Protein AF-A0A660Q573-F1 (afdb_monomer_lite)

Structure (mmCIF, N/CA/C/O backbone):
data_AF-A0A660Q573-F1
#
_entry.id   AF-A0A660Q573-F1
#
loop_
_atom_site.group_PDB
_atom_site.id
_atom_site.type_symbol
_atom_site.label_atom_id
_atom_site.label_alt_id
_atom_site.label_comp_id
_atom_site.label_asym_id
_atom_site.label_entity_id
_atom_site.label_seq_id
_atom_site.pdbx_PDB_ins_code
_atom_site.Cartn_x
_atom_site.Cartn_y
_atom_site.Cartn_z
_atom_site.occupancy
_atom_site.B_iso_or_equiv
_atom_site.auth_seq_id
_atom_site.auth_comp_id
_atom_site.auth_asym_id
_atom_site.auth_atom_id
_atom_site.pdbx_PDB_model_num
ATOM 1 N N . MET A 1 1 ? 2.996 -10.446 -0.013 1.00 58.56 1 MET A N 1
ATOM 2 C CA . MET A 1 1 ? 2.195 -9.942 -1.152 1.00 58.56 1 MET A CA 1
ATOM 3 C C . MET A 1 1 ? 0.791 -9.637 -0.658 1.00 58.56 1 MET A C 1
ATOM 5 O O . MET A 1 1 ? 0.283 -10.412 0.144 1.00 58.56 1 MET A O 1
ATOM 9 N N . THR A 1 2 ? 0.215 -8.494 -1.035 1.00 73.25 2 THR A N 1
ATOM 10 C CA . THR A 1 2 ? -1.097 -8.033 -0.540 1.00 73.25 2 THR A CA 1
ATOM 11 C C . THR A 1 2 ? -2.225 -8.440 -1.497 1.00 73.25 2 THR A C 1
ATOM 13 O O . THR A 1 2 ? -1.964 -8.827 -2.638 1.00 73.25 2 THR A O 1
ATOM 16 N N . GLY A 1 3 ? -3.467 -8.401 -1.005 1.00 80.94 3 GLY A N 1
ATOM 17 C CA . GLY A 1 3 ? -4.660 -8.714 -1.790 1.00 80.94 3 GLY A CA 1
ATOM 18 C C . GLY A 1 3 ? -5.899 -7.971 -1.287 1.00 80.94 3 GLY A C 1
ATOM 19 O O . GLY A 1 3 ? -6.103 -7.865 -0.071 1.00 80.94 3 GLY A O 1
ATOM 20 N N . ASN A 1 4 ? -6.739 -7.503 -2.215 1.00 87.19 4 ASN A N 1
ATOM 21 C CA . ASN A 1 4 ? -8.022 -6.826 -1.948 1.00 87.19 4 ASN A CA 1
ATOM 22 C C . ASN A 1 4 ? -9.189 -7.555 -2.645 1.00 87.19 4 ASN A C 1
ATOM 24 O O . ASN A 1 4 ? -8.961 -8.503 -3.378 1.00 87.19 4 ASN A O 1
ATOM 28 N N . THR A 1 5 ? -10.439 -7.181 -2.411 1.00 88.69 5 THR A N 1
ATOM 29 C CA . THR A 1 5 ? -11.583 -7.625 -3.224 1.00 88.69 5 THR A CA 1
ATOM 30 C C . THR A 1 5 ? -11.816 -6.653 -4.381 1.00 88.69 5 THR A C 1
ATOM 32 O O . THR A 1 5 ? -11.146 -5.629 -4.468 1.00 88.69 5 THR A O 1
ATOM 35 N N . ASN A 1 6 ? -12.739 -6.940 -5.299 1.00 87.94 6 ASN A N 1
ATOM 36 C CA . ASN A 1 6 ? -13.074 -6.002 -6.373 1.00 87.94 6 ASN A CA 1
ATOM 37 C C . ASN A 1 6 ? -14.003 -4.892 -5.858 1.00 87.94 6 ASN A C 1
ATOM 39 O O . ASN A 1 6 ? -14.997 -5.177 -5.194 1.00 87.94 6 ASN A O 1
ATOM 43 N N . THR A 1 7 ? -13.734 -3.640 -6.238 1.00 87.62 7 THR A N 1
ATOM 44 C CA . THR A 1 7 ? -14.751 -2.581 -6.173 1.00 87.62 7 THR A CA 1
ATOM 45 C C . THR A 1 7 ? -15.769 -2.817 -7.282 1.00 87.62 7 THR A C 1
ATOM 47 O O . THR A 1 7 ? -15.406 -3.092 -8.426 1.00 87.62 7 THR A O 1
ATOM 50 N N . THR A 1 8 ? -17.046 -2.694 -6.947 1.00 87.75 8 THR A N 1
ATOM 51 C CA . THR A 1 8 ? -18.162 -2.730 -7.898 1.00 87.75 8 THR A CA 1
ATOM 52 C C . THR A 1 8 ? -18.836 -1.360 -7.954 1.00 87.75 8 THR A C 1
ATOM 54 O O . THR A 1 8 ? -18.510 -0.468 -7.172 1.00 87.75 8 THR A O 1
ATOM 57 N N . SER A 1 9 ? -19.799 -1.175 -8.860 1.00 88.50 9 SER A N 1
ATOM 58 C CA . SE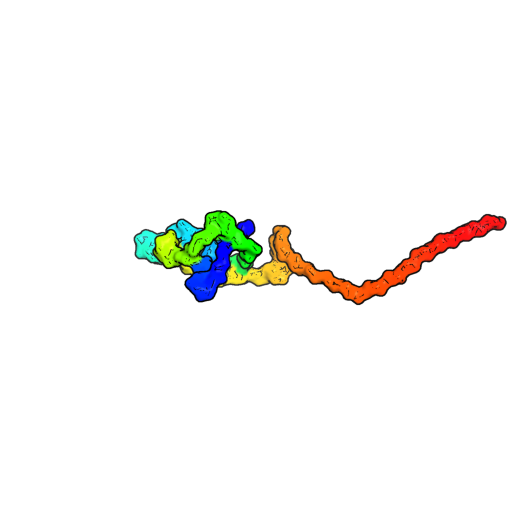R A 1 9 ? -20.569 0.074 -8.947 1.00 88.50 9 SER A CA 1
ATOM 59 C C . SER A 1 9 ? -21.353 0.394 -7.670 1.00 88.50 9 SER A C 1
ATOM 61 O O . SER A 1 9 ? -21.597 1.562 -7.386 1.00 88.50 9 SER A O 1
ATOM 63 N N . SER A 1 10 ? -21.742 -0.627 -6.905 1.00 88.06 10 SER A N 1
ATOM 64 C CA . SER A 1 10 ? -22.539 -0.488 -5.684 1.00 88.06 10 SER A CA 1
ATOM 65 C C . SER A 1 10 ? -21.743 -0.692 -4.398 1.00 88.06 10 SER A C 1
ATOM 67 O O . SER A 1 10 ? -22.287 -0.460 -3.322 1.00 88.06 10 SER A O 1
ATOM 69 N N . ASN A 1 11 ? -20.493 -1.157 -4.477 1.00 86.12 11 ASN A N 1
ATOM 70 C CA . ASN A 1 11 ? -19.722 -1.518 -3.293 1.00 86.12 11 ASN A CA 1
ATOM 71 C C . ASN A 1 11 ? -18.235 -1.181 -3.445 1.00 86.12 11 ASN A C 1
ATOM 73 O O . ASN A 1 11 ? -17.540 -1.748 -4.293 1.00 86.12 11 ASN A O 1
ATOM 77 N N . TYR A 1 12 ? -17.758 -0.264 -2.603 1.00 89.12 12 TYR A N 1
ATOM 78 C CA . TYR A 1 12 ? -16.354 0.125 -2.526 1.00 89.12 12 TYR A CA 1
ATOM 79 C C . TYR A 1 12 ? -15.601 -0.787 -1.556 1.00 89.12 12 TYR A C 1
ATOM 81 O O . TYR A 1 12 ? -15.998 -0.951 -0.408 1.00 89.12 12 TYR A O 1
ATOM 89 N N . ASN A 1 13 ? -14.472 -1.342 -1.996 1.00 87.81 13 ASN A N 1
ATOM 90 C CA . ASN A 1 13 ? -13.667 -2.294 -1.219 1.00 87.81 13 ASN A CA 1
ATOM 91 C C . ASN A 1 13 ? -12.700 -1.639 -0.200 1.00 87.81 13 ASN A C 1
ATOM 93 O O . ASN A 1 13 ? -11.898 -2.331 0.435 1.00 87.81 13 A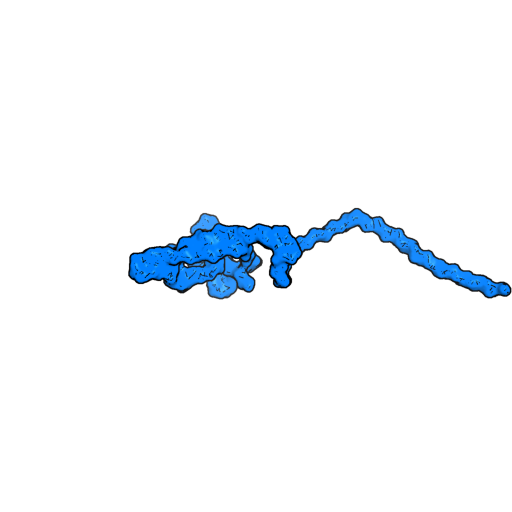SN A O 1
ATOM 97 N N . GLY A 1 14 ? -12.715 -0.307 -0.083 1.00 88.31 14 GLY A N 1
ATOM 98 C CA . GLY A 1 14 ? -11.825 0.438 0.809 1.00 88.31 14 GLY A CA 1
ATOM 99 C C . GLY A 1 14 ? -10.435 0.755 0.251 1.00 88.31 14 GLY A C 1
ATOM 100 O O . GLY A 1 14 ? -9.629 1.315 0.987 1.00 88.31 14 GLY A O 1
ATOM 101 N N . GLY A 1 15 ? -10.142 0.386 -1.000 1.00 89.06 15 GLY A N 1
ATOM 102 C CA . GLY A 1 15 ? -8.955 0.792 -1.758 1.00 89.06 15 GLY A CA 1
ATOM 103 C C . GLY A 1 15 ? -7.626 0.691 -1.006 1.00 89.06 15 GLY A C 1
ATOM 104 O O . GLY A 1 15 ? -7.349 -0.287 -0.306 1.00 89.06 15 GLY A O 1
ATOM 105 N N . LEU A 1 16 ? -6.787 1.717 -1.178 1.00 89.12 16 LEU A N 1
ATOM 106 C CA . LEU A 1 16 ? -5.503 1.842 -0.483 1.00 89.12 16 LEU A CA 1
ATOM 107 C C . LEU A 1 16 ? -5.703 1.956 1.032 1.00 89.12 16 LEU A C 1
ATOM 109 O O . LEU A 1 16 ? -4.905 1.441 1.812 1.00 89.12 16 LEU A O 1
ATOM 113 N N . GLU A 1 17 ? -6.782 2.604 1.464 1.00 88.12 17 GLU A N 1
ATOM 114 C CA . GLU A 1 17 ? -7.068 2.884 2.868 1.00 88.12 17 GLU A CA 1
ATOM 115 C C . GLU A 1 17 ? -7.333 1.622 3.698 1.00 88.12 17 GLU A C 1
ATOM 117 O O . GLU A 1 17 ? -7.238 1.661 4.935 1.00 88.12 17 GLU A O 1
ATOM 122 N N . ASN A 1 18 ? -7.685 0.528 3.023 1.00 87.88 18 ASN A N 1
ATOM 123 C CA . ASN A 1 18 ? -7.929 -0.789 3.591 1.00 87.88 18 ASN A CA 1
ATOM 124 C C . ASN A 1 18 ? -6.741 -1.751 3.411 1.00 87.88 18 ASN A C 1
ATOM 126 O O . ASN A 1 18 ? -6.660 -2.753 4.119 1.00 87.88 18 ASN A O 1
ATOM 130 N N . LEU A 1 19 ? -5.788 -1.448 2.522 1.00 89.62 19 LEU A N 1
ATOM 131 C CA . LEU A 1 19 ? -4.691 -2.359 2.179 1.00 89.62 19 LEU A CA 1
ATOM 132 C C . LEU A 1 19 ? -3.844 -2.808 3.394 1.00 89.62 19 LEU A C 1
ATOM 134 O O . LEU A 1 19 ? -3.590 -4.009 3.502 1.00 89.62 19 LEU A O 1
ATOM 138 N N . PRO A 1 20 ? -3.460 -1.926 4.345 1.00 89.38 20 PRO A N 1
ATOM 139 C CA . PRO A 1 20 ? -2.704 -2.325 5.538 1.00 89.38 20 PRO A CA 1
ATOM 140 C C . PRO A 1 20 ? -3.532 -3.053 6.600 1.00 89.38 20 PRO A C 1
ATOM 142 O O . PRO A 1 20 ? -2.955 -3.557 7.554 1.00 89.38 20 PRO A O 1
ATOM 145 N N . ARG A 1 21 ? -4.866 -3.089 6.463 1.00 87.19 21 ARG A N 1
ATOM 146 C CA . ARG A 1 21 ? -5.806 -3.690 7.424 1.00 87.19 21 ARG A CA 1
ATOM 147 C C . ARG A 1 21 ? -5.571 -3.201 8.857 1.00 87.19 21 ARG A C 1
ATOM 149 O O . ARG A 1 21 ? -5.016 -3.900 9.696 1.00 87.19 21 ARG A O 1
ATOM 156 N N . PHE A 1 22 ? -6.049 -1.989 9.140 1.00 90.31 22 PHE A N 1
ATOM 157 C CA . PHE A 1 22 ? -5.984 -1.328 10.451 1.00 90.31 22 PHE A CA 1
ATOM 158 C C . PHE A 1 22 ? -6.879 -2.006 11.516 1.00 90.31 22 PHE A C 1
ATOM 160 O O . PHE A 1 22 ? -7.810 -1.389 12.024 1.00 90.31 22 PHE A O 1
ATOM 167 N N . LEU A 1 23 ? -6.608 -3.273 11.844 1.00 88.12 23 LEU A N 1
ATOM 168 C CA . LEU A 1 23 ? -7.408 -4.113 12.752 1.00 88.12 23 LEU A CA 1
ATOM 169 C C . LEU A 1 23 ? -7.121 -3.880 14.246 1.00 88.12 23 LEU A C 1
ATOM 171 O O . LEU A 1 23 ? -7.698 -4.543 15.102 1.00 88.12 23 LEU A O 1
ATOM 175 N N . GLU A 1 24 ? -6.238 -2.939 14.561 1.00 89.25 24 GLU A N 1
ATOM 176 C CA . GLU A 1 24 ? -5.891 -2.541 15.925 1.00 89.25 24 GLU A CA 1
ATOM 177 C C . GLU A 1 24 ? -6.707 -1.325 16.395 1.00 89.25 24 GLU A C 1
ATOM 179 O O . GLU A 1 24 ? -7.374 -0.640 15.613 1.00 89.25 24 GLU A O 1
ATOM 184 N N . THR A 1 25 ? -6.633 -1.016 17.691 1.00 90.94 25 THR A N 1
ATOM 185 C CA . THR A 1 25 ? -7.224 0.210 18.240 1.00 90.94 25 THR A CA 1
ATOM 186 C C . THR A 1 25 ? -6.329 1.410 17.927 1.00 90.94 25 THR A C 1
ATOM 188 O O . THR A 1 25 ? -5.304 1.620 18.566 1.00 90.94 25 THR A O 1
ATOM 191 N N . TRP A 1 26 ? -6.751 2.249 16.979 1.00 93.44 26 TRP A N 1
ATOM 192 C CA . TRP A 1 26 ? -6.015 3.447 16.536 1.00 93.44 26 TRP A CA 1
ATOM 193 C C . TRP A 1 26 ? -6.448 4.741 17.229 1.00 93.44 26 TRP A C 1
ATOM 195 O O . TRP A 1 26 ? -6.499 5.814 16.620 1.00 93.44 26 TRP A O 1
ATOM 205 N N . LYS A 1 27 ? -6.803 4.636 18.503 1.00 92.88 27 LYS A N 1
ATOM 206 C CA . LYS A 1 27 ? -7.168 5.764 19.355 1.00 92.88 27 LYS A CA 1
ATOM 207 C C . LYS A 1 27 ? -6.687 5.519 20.775 1.00 92.88 27 LYS A C 1
ATOM 209 O O . LYS A 1 27 ? -6.594 4.369 21.200 1.00 92.88 27 LYS A O 1
ATOM 214 N N . ASP A 1 28 ? -6.405 6.589 21.498 1.00 91.56 28 ASP A N 1
ATOM 215 C CA . ASP A 1 28 ? -6.093 6.503 22.920 1.00 91.56 28 ASP A CA 1
ATOM 216 C C . ASP A 1 28 ? -7.362 6.336 23.781 1.00 91.56 28 ASP A C 1
ATOM 218 O O . ASP A 1 28 ? -8.493 6.313 23.281 1.00 91.56 28 ASP A O 1
ATOM 222 N N . ALA A 1 29 ? -7.173 6.233 25.100 1.00 91.25 29 ALA A N 1
ATOM 223 C CA . ALA A 1 29 ? -8.261 6.082 26.066 1.00 91.25 29 ALA A CA 1
ATOM 224 C C . ALA A 1 29 ? -9.236 7.277 26.094 1.00 91.25 29 ALA A C 1
ATOM 226 O O . ALA A 1 29 ? -10.382 7.114 26.506 1.00 91.25 29 ALA A O 1
ATOM 227 N N . SER A 1 30 ? -8.809 8.460 25.637 1.00 93.38 30 SER A N 1
ATOM 228 C CA . SER A 1 30 ? -9.663 9.649 25.509 1.00 93.38 30 SER A CA 1
ATOM 229 C C . SER A 1 30 ? -10.478 9.663 24.209 1.00 93.38 30 SER A C 1
ATOM 231 O O . SER A 1 30 ? -11.354 10.506 24.031 1.00 93.38 30 SER A O 1
ATOM 233 N N . GLY A 1 31 ? -10.211 8.721 23.299 1.00 90.56 31 GLY A N 1
ATOM 234 C CA . GLY A 1 31 ? -10.827 8.652 21.979 1.00 90.56 31 GLY A CA 1
ATOM 235 C C . GLY A 1 31 ? -10.092 9.458 20.906 1.00 90.56 31 GLY A C 1
ATOM 236 O O . GLY A 1 31 ? -10.561 9.507 19.766 1.00 90.56 31 GLY A O 1
ATOM 237 N N . THR A 1 32 ? -8.938 10.047 21.224 1.00 95.06 32 THR A N 1
ATOM 238 C CA . THR A 1 32 ? -8.132 10.801 20.259 1.00 95.06 32 THR A CA 1
ATOM 239 C C . THR A 1 32 ? -7.441 9.837 19.302 1.00 95.06 32 THR A C 1
ATOM 241 O O . THR A 1 32 ? -6.826 8.861 19.725 1.00 95.06 32 THR A O 1
ATOM 244 N N . LYS A 1 33 ? -7.548 10.091 17.992 1.00 94.69 33 LYS A N 1
ATOM 245 C CA . LYS A 1 33 ? -6.975 9.215 16.962 1.00 94.69 33 LYS A CA 1
ATOM 246 C C . LYS A 1 33 ? -5.451 9.289 16.924 1.00 94.69 33 LYS A C 1
ATOM 248 O O . LYS A 1 33 ? -4.868 10.371 16.871 1.00 94.69 33 LYS A O 1
ATOM 253 N N . THR A 1 34 ? -4.826 8.127 16.808 1.00 94.38 34 THR A N 1
ATOM 254 C CA . THR A 1 34 ? -3.393 7.982 16.547 1.00 94.38 34 THR A CA 1
ATOM 255 C C . THR A 1 34 ? -3.076 8.300 15.086 1.00 94.38 34 THR A C 1
ATOM 257 O O . THR A 1 34 ? -3.894 8.071 14.189 1.00 94.38 34 THR A O 1
ATOM 260 N N . LYS A 1 35 ? -1.870 8.817 14.831 1.00 95.12 35 LYS A N 1
ATOM 261 C CA . LYS A 1 35 ? -1.347 9.035 13.478 1.00 95.12 35 LYS A CA 1
ATOM 262 C C . LYS A 1 35 ? -0.595 7.803 12.991 1.00 95.12 35 LYS A C 1
ATOM 264 O O . LYS A 1 35 ? 0.293 7.311 13.678 1.00 95.12 35 LYS A O 1
ATOM 269 N N . PHE A 1 36 ? -0.913 7.363 11.784 1.00 94.56 36 PHE A N 1
ATOM 270 C CA . PHE A 1 36 ? -0.147 6.382 11.033 1.00 94.56 36 PHE A CA 1
ATOM 271 C C . PHE A 1 36 ? 0.571 7.110 9.899 1.00 94.56 36 PHE A C 1
ATOM 273 O O . PHE A 1 36 ? -0.087 7.726 9.059 1.00 94.56 36 PHE A O 1
ATOM 280 N N . LYS A 1 37 ? 1.906 7.063 9.895 1.00 95.69 37 LYS A N 1
ATOM 281 C CA . LYS A 1 37 ? 2.735 7.688 8.862 1.00 95.69 37 LYS A CA 1
ATOM 282 C C . LYS A 1 37 ? 3.410 6.615 8.032 1.00 95.69 37 LYS A C 1
ATOM 284 O O . LYS A 1 37 ? 4.073 5.745 8.591 1.00 95.69 37 LYS A O 1
ATOM 289 N N . PHE A 1 38 ? 3.262 6.701 6.720 1.00 94.94 38 PHE A N 1
ATOM 290 C CA . PHE A 1 38 ? 3.931 5.800 5.794 1.00 94.94 38 PHE A CA 1
ATOM 291 C C . PHE A 1 38 ? 4.396 6.577 4.569 1.00 94.94 38 PHE A C 1
ATOM 293 O O . PHE A 1 38 ? 3.584 7.192 3.874 1.00 94.94 38 PHE A O 1
ATOM 300 N N . THR A 1 39 ? 5.701 6.505 4.320 1.00 95.38 39 THR A N 1
ATOM 301 C CA . THR A 1 39 ? 6.354 7.024 3.121 1.00 95.38 39 THR A CA 1
ATOM 302 C C . THR A 1 39 ? 6.943 5.842 2.369 1.00 95.38 39 THR A C 1
ATOM 304 O O . THR A 1 39 ? 7.717 5.084 2.950 1.00 95.38 39 THR A O 1
ATOM 307 N N . GLY A 1 40 ? 6.540 5.638 1.119 1.00 92.12 40 GLY A N 1
ATOM 308 C CA . GLY A 1 40 ? 6.985 4.487 0.337 1.00 92.12 40 GLY A CA 1
ATOM 309 C C . GLY A 1 40 ? 6.086 4.208 -0.857 1.00 92.12 40 GLY A C 1
ATOM 310 O O . GLY A 1 40 ? 5.344 5.076 -1.314 1.00 92.12 40 GLY A O 1
ATOM 311 N N . SER A 1 41 ? 6.117 2.965 -1.334 1.00 88.62 41 SER A N 1
ATOM 312 C CA . SER A 1 41 ? 5.178 2.458 -2.335 1.00 88.62 41 SER A CA 1
ATOM 313 C C . SER A 1 41 ? 4.432 1.235 -1.810 1.00 88.62 41 SER A C 1
ATOM 315 O O . SER A 1 41 ? 4.948 0.444 -1.019 1.00 88.62 41 SER A O 1
ATOM 317 N N . LEU A 1 42 ? 3.182 1.093 -2.242 1.00 89.06 42 LEU A N 1
ATOM 318 C CA . LEU A 1 42 ? 2.321 -0.037 -1.920 1.00 89.06 42 LEU A CA 1
ATOM 319 C C . LEU A 1 42 ? 1.752 -0.581 -3.223 1.00 89.06 42 LEU A C 1
ATOM 321 O O . LEU A 1 42 ? 1.209 0.168 -4.031 1.00 89.06 42 LEU A O 1
ATOM 325 N N . ILE A 1 43 ? 1.868 -1.891 -3.417 1.00 85.38 43 ILE A N 1
ATOM 326 C CA . ILE A 1 43 ? 1.396 -2.570 -4.622 1.00 85.38 43 ILE A CA 1
ATOM 327 C C . ILE A 1 43 ? 0.406 -3.649 -4.196 1.00 85.38 43 ILE A C 1
ATOM 329 O O . ILE A 1 43 ? 0.688 -4.425 -3.282 1.00 85.38 43 ILE A O 1
ATOM 333 N N . ASN A 1 44 ? -0.744 -3.693 -4.870 1.00 87.38 44 ASN A N 1
ATOM 334 C CA . ASN A 1 44 ? -1.744 -4.745 -4.742 1.00 87.38 44 ASN A CA 1
ATOM 335 C C . ASN A 1 44 ? -1.892 -5.460 -6.087 1.00 87.38 44 ASN A C 1
ATOM 337 O O . ASN A 1 44 ? -2.388 -4.873 -7.045 1.00 87.38 44 ASN A O 1
ATOM 341 N N . LEU A 1 45 ? -1.437 -6.707 -6.159 1.00 87.00 45 LEU A N 1
ATOM 342 C CA . LEU A 1 45 ? -1.324 -7.450 -7.418 1.00 87.00 45 LEU A CA 1
ATOM 343 C C . LEU A 1 45 ? -2.406 -8.527 -7.587 1.00 87.00 45 LEU A C 1
ATOM 345 O O . LEU A 1 45 ? -2.587 -9.026 -8.695 1.00 87.00 45 LEU A O 1
ATOM 349 N N . TRP A 1 46 ? -3.126 -8.893 -6.520 1.00 88.19 46 TRP A N 1
ATOM 350 C CA . TRP A 1 46 ? -4.095 -9.991 -6.558 1.00 88.19 46 TRP A CA 1
ATOM 351 C C . TRP A 1 46 ? -5.362 -9.698 -5.772 1.00 88.19 46 TRP A C 1
ATOM 353 O O . TRP A 1 46 ? -5.427 -8.799 -4.931 1.00 88.19 46 TRP A O 1
ATOM 363 N N . ASN A 1 47 ? -6.366 -10.537 -6.017 1.00 90.19 47 ASN A N 1
ATOM 364 C CA . ASN A 1 47 ? -7.524 -10.599 -5.150 1.00 90.19 47 ASN A CA 1
ATOM 365 C C . ASN A 1 47 ? -7.213 -11.390 -3.872 1.00 90.19 47 ASN A C 1
ATOM 367 O O . ASN A 1 47 ? -6.508 -12.399 -3.903 1.00 90.19 47 ASN A O 1
ATOM 371 N N . SER A 1 48 ? -7.730 -10.925 -2.735 1.00 89.12 48 SER A N 1
ATOM 372 C CA . SER A 1 48 ? -7.579 -11.616 -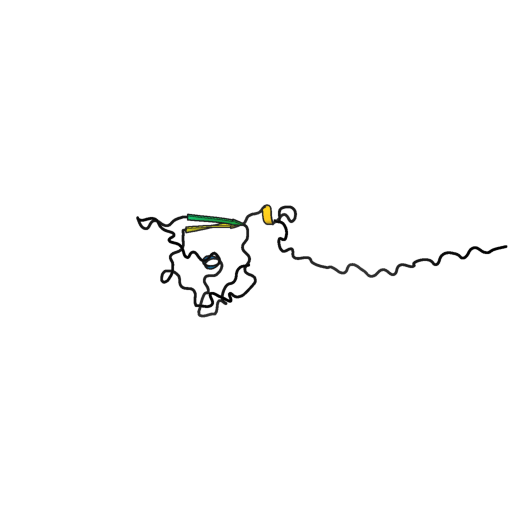1.455 1.00 89.12 48 SER A CA 1
ATOM 373 C C . SER A 1 48 ? -8.284 -12.970 -1.494 1.00 89.12 48 SER A C 1
ATOM 375 O O . SER A 1 48 ? -9.427 -13.055 -1.933 1.00 89.12 48 SER A O 1
ATOM 377 N N . LEU A 1 49 ? -7.626 -14.015 -0.986 1.00 90.06 49 LEU A N 1
ATOM 378 C CA . LEU A 1 49 ? -8.217 -15.353 -0.836 1.00 90.06 49 LEU A CA 1
ATOM 379 C C . LEU A 1 49 ? -8.725 -15.634 0.583 1.00 90.06 49 LEU A C 1
ATOM 381 O O . LEU A 1 49 ? -9.449 -16.600 0.792 1.00 90.06 49 LEU A O 1
ATOM 385 N N . GLN A 1 50 ? -8.325 -14.821 1.564 1.00 87.75 50 GLN A N 1
ATOM 386 C CA . GLN A 1 50 ? -8.656 -15.051 2.975 1.00 87.75 50 GLN A CA 1
ATOM 387 C C . GLN A 1 50 ? -9.745 -14.111 3.474 1.00 87.75 50 GLN A C 1
ATOM 389 O O . GLN A 1 50 ? -10.671 -14.537 4.153 1.00 87.75 50 GLN A O 1
ATOM 394 N N . ALA A 1 51 ? -9.651 -12.830 3.133 1.00 83.88 51 ALA A N 1
ATOM 395 C CA . ALA A 1 51 ? -10.616 -11.842 3.573 1.00 83.88 51 ALA A CA 1
ATOM 396 C C . ALA A 1 51 ? -11.315 -11.252 2.356 1.00 83.88 51 ALA A C 1
ATOM 398 O O . ALA A 1 51 ? -10.893 -10.237 1.798 1.00 83.88 51 ALA A O 1
ATOM 399 N N . THR A 1 52 ? -12.360 -11.980 1.972 1.00 88.31 52 THR A N 1
ATOM 400 C CA . THR A 1 52 ? -13.191 -11.807 0.779 1.00 88.31 52 THR A CA 1
ATOM 401 C C . THR A 1 52 ? -14.519 -11.102 1.061 1.00 88.31 52 THR A C 1
ATOM 403 O O . THR A 1 52 ? -15.279 -10.860 0.130 1.00 88.31 52 THR A O 1
ATOM 406 N N . GLY A 1 53 ? -14.811 -10.801 2.330 1.00 85.88 53 GLY A N 1
ATOM 407 C CA . GLY A 1 53 ? -16.027 -10.100 2.730 1.00 85.88 53 GLY A CA 1
ATOM 408 C C . GLY A 1 53 ? -16.024 -8.624 2.337 1.00 85.88 53 GLY A C 1
ATOM 409 O O . GLY A 1 53 ? -14.981 -8.043 2.022 1.00 85.88 53 GLY A O 1
ATOM 410 N N . ASP A 1 54 ? -17.208 -8.021 2.401 1.00 86.75 54 ASP A N 1
ATOM 411 C CA . ASP A 1 54 ? -17.392 -6.606 2.111 1.00 86.75 54 ASP A CA 1
ATOM 412 C C . ASP A 1 54 ? -16.636 -5.726 3.104 1.00 86.75 54 ASP A C 1
ATOM 414 O O . ASP A 1 54 ? -16.591 -5.979 4.314 1.00 86.75 54 ASP A O 1
ATOM 418 N N . TRP A 1 55 ? -16.043 -4.658 2.581 1.00 88.12 55 TRP A N 1
ATOM 419 C CA . TRP A 1 55 ? -15.379 -3.673 3.411 1.00 88.12 55 TRP A CA 1
ATOM 420 C C . TRP A 1 55 ? -16.406 -2.809 4.143 1.00 88.12 55 TRP A C 1
ATOM 422 O O . TRP A 1 55 ? -17.360 -2.311 3.551 1.00 88.12 55 TRP A O 1
ATOM 432 N N . SER A 1 56 ? -16.184 -2.588 5.439 1.00 87.75 56 SER A N 1
ATOM 433 C CA . SER A 1 56 ? -16.958 -1.629 6.223 1.00 87.75 56 SER A CA 1
ATOM 434 C C . SER A 1 56 ? -16.064 -0.887 7.208 1.00 87.75 56 SER A C 1
ATOM 436 O O . SER A 1 56 ? -15.359 -1.488 8.025 1.00 87.75 56 SER A O 1
ATOM 438 N N . TYR A 1 57 ? -16.116 0.441 7.136 1.00 88.25 57 TYR A N 1
ATOM 439 C CA . TYR A 1 57 ? -15.476 1.345 8.083 1.00 88.25 57 TYR A CA 1
ATOM 440 C C . TYR A 1 57 ? -16.453 1.734 9.200 1.00 88.25 57 TYR A C 1
ATOM 442 O O . TYR A 1 57 ? -17.600 2.086 8.942 1.00 88.25 57 TYR A O 1
ATOM 450 N N . GLY A 1 58 ? -15.987 1.713 10.450 1.00 85.56 58 GLY A N 1
ATOM 451 C CA . GLY A 1 58 ? -16.770 2.088 11.630 1.00 85.56 58 GLY A CA 1
ATOM 452 C C . GLY A 1 58 ? -17.523 0.928 12.285 1.00 85.56 58 GLY A C 1
ATOM 453 O O . GLY A 1 58 ? -17.672 0.942 13.502 1.00 85.56 58 GLY A O 1
ATOM 454 N N . SER A 1 59 ? -17.932 -0.095 11.525 1.00 86.50 59 SER A N 1
ATOM 455 C CA . SER A 1 59 ? -18.586 -1.289 12.089 1.00 86.50 59 SER A CA 1
ATOM 456 C C . SER A 1 59 ? -17.592 -2.285 12.689 1.00 86.50 59 SER A C 1
ATOM 458 O O . SER A 1 59 ? -17.824 -2.797 13.778 1.00 86.50 59 SER A O 1
ATOM 460 N N . TYR A 1 60 ? -16.486 -2.554 11.988 1.00 83.50 60 TYR A N 1
ATOM 461 C CA . TYR A 1 60 ? -15.493 -3.555 12.409 1.00 83.50 60 TYR A CA 1
ATOM 462 C C . TYR A 1 60 ? -14.197 -2.935 12.929 1.00 83.50 60 TYR A C 1
ATOM 464 O O . TYR A 1 60 ? -13.505 -3.536 13.744 1.00 83.50 60 TYR A O 1
ATOM 472 N N . TYR A 1 61 ? -13.855 -1.737 12.453 1.00 86.19 61 TYR A N 1
ATOM 473 C CA . TYR A 1 61 ? -12.644 -1.029 12.851 1.00 86.19 61 TYR A CA 1
ATOM 474 C C . TYR A 1 61 ? -12.802 0.483 12.684 1.00 86.19 61 TYR A C 1
ATOM 476 O O . TYR A 1 61 ? -13.604 0.962 11.876 1.00 86.19 61 TYR A O 1
ATOM 484 N N . THR A 1 62 ? -11.980 1.243 13.406 1.00 89.25 62 THR A N 1
ATOM 485 C CA . THR A 1 62 ? -11.808 2.684 13.191 1.00 89.25 62 THR A CA 1
ATOM 486 C C . THR A 1 62 ? -10.353 2.979 12.869 1.00 89.25 62 THR A C 1
ATOM 488 O O . THR A 1 62 ? -9.468 2.725 13.681 1.00 89.25 62 THR A O 1
ATOM 491 N N . ALA A 1 63 ? -10.117 3.529 11.684 1.00 92.12 63 ALA A N 1
ATOM 492 C CA . ALA A 1 63 ? -8.782 3.807 11.171 1.00 92.12 63 ALA A CA 1
ATOM 493 C C . ALA A 1 63 ? -8.082 4.996 11.868 1.00 92.12 63 ALA A C 1
ATOM 495 O O . ALA A 1 63 ? -8.773 5.941 12.296 1.00 92.12 63 ALA A O 1
ATOM 496 N N . PRO A 1 64 ? -6.731 4.999 11.883 1.00 94.69 64 PRO A N 1
ATOM 497 C CA . PRO A 1 64 ? -5.929 6.135 12.334 1.00 94.69 64 PRO A CA 1
ATOM 498 C C . PRO A 1 64 ? -6.094 7.350 11.415 1.00 94.69 64 PRO A C 1
ATOM 500 O O . PRO A 1 64 ? -6.729 7.290 10.357 1.00 94.69 64 PRO A O 1
ATOM 503 N N . ILE A 1 65 ? -5.466 8.461 11.797 1.00 95.00 65 ILE A N 1
ATOM 504 C CA . ILE A 1 65 ? -5.153 9.542 10.858 1.00 95.00 65 ILE A CA 1
ATOM 505 C C . ILE A 1 65 ? -4.046 9.026 9.937 1.00 95.00 65 ILE A C 1
ATOM 507 O O . ILE A 1 65 ? -2.950 8.725 10.403 1.00 95.00 65 ILE A O 1
ATOM 511 N N . ARG A 1 66 ? -4.342 8.892 8.646 1.00 94.00 66 ARG A N 1
ATOM 512 C CA . ARG A 1 66 ? -3.413 8.344 7.657 1.00 94.00 66 ARG A CA 1
ATOM 513 C C . ARG A 1 66 ? -2.629 9.474 6.993 1.00 94.00 66 ARG A C 1
ATOM 515 O O . ARG A 1 66 ? -3.201 10.251 6.236 1.00 94.00 66 ARG A O 1
ATOM 522 N N . GLU A 1 67 ? -1.339 9.557 7.281 1.00 95.50 67 GLU A N 1
ATOM 523 C CA . GLU A 1 67 ? -0.400 10.468 6.626 1.00 95.50 67 GLU A CA 1
ATOM 524 C C . GLU A 1 67 ? 0.422 9.655 5.612 1.00 95.50 67 GLU A C 1
ATOM 526 O O . GLU A 1 67 ? 1.390 8.982 5.972 1.00 95.50 67 GLU A O 1
ATOM 531 N N . TRP A 1 68 ? -0.018 9.677 4.350 1.00 94.06 68 TRP A N 1
ATOM 532 C CA . TRP A 1 68 ? 0.629 8.985 3.233 1.00 94.06 68 TRP A CA 1
ATOM 533 C C . TRP A 1 68 ? 1.594 9.911 2.501 1.00 94.06 68 TRP A C 1
ATOM 535 O O . TRP A 1 68 ? 1.243 11.051 2.198 1.00 94.06 68 TRP A O 1
ATOM 545 N N . ALA A 1 69 ? 2.765 9.396 2.145 1.00 95.44 69 ALA A N 1
ATOM 546 C CA . ALA A 1 69 ? 3.682 10.046 1.222 1.00 95.44 69 ALA A CA 1
ATOM 547 C C . ALA A 1 69 ? 4.318 9.014 0.283 1.00 95.44 69 ALA A C 1
ATOM 549 O O . ALA A 1 69 ? 4.430 7.832 0.610 1.00 95.44 69 ALA A O 1
ATOM 550 N N . TYR A 1 70 ? 4.726 9.467 -0.896 1.00 93.50 70 TYR A N 1
ATOM 551 C CA . TYR A 1 70 ? 5.543 8.668 -1.801 1.00 93.50 70 TYR A CA 1
ATOM 552 C C . TYR A 1 70 ? 7.021 8.861 -1.460 1.00 93.50 70 TYR A C 1
ATOM 554 O O . TYR A 1 70 ? 7.434 9.979 -1.145 1.00 93.50 70 TYR A O 1
ATOM 562 N N . ASP A 1 71 ? 7.797 7.782 -1.513 1.00 93.62 71 ASP A N 1
ATOM 563 C CA . ASP A 1 71 ? 9.253 7.855 -1.400 1.00 93.62 71 ASP A CA 1
ATOM 564 C C . ASP A 1 71 ? 9.868 8.048 -2.788 1.00 93.62 71 ASP A C 1
ATOM 566 O O . ASP A 1 71 ? 9.867 7.129 -3.606 1.00 93.62 71 ASP A O 1
ATOM 570 N N . THR A 1 72 ? 10.391 9.245 -3.051 1.00 94.38 72 THR A N 1
ATOM 571 C CA . THR A 1 72 ? 11.001 9.602 -4.339 1.00 94.38 72 THR A CA 1
ATOM 572 C C . THR A 1 72 ? 12.281 8.828 -4.634 1.00 94.38 72 THR A C 1
ATOM 574 O O . THR A 1 72 ? 12.693 8.767 -5.787 1.00 94.38 72 THR A O 1
ATOM 577 N N . ASP A 1 73 ? 12.915 8.203 -3.635 1.00 92.4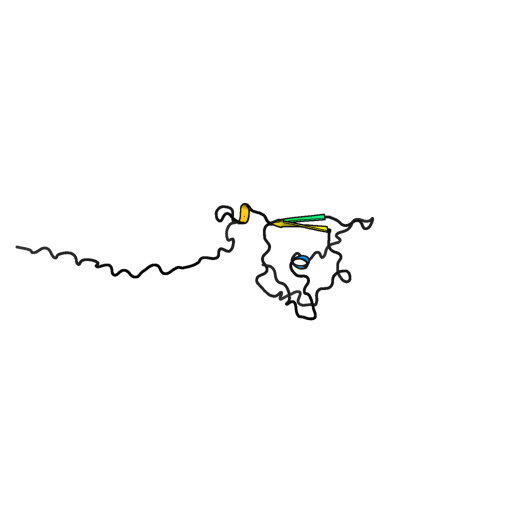4 73 ASP A N 1
ATOM 578 C CA . ASP A 1 73 ? 14.066 7.335 -3.897 1.00 92.44 73 ASP A CA 1
ATOM 579 C C . ASP A 1 73 ? 13.678 6.091 -4.708 1.00 92.44 73 ASP A C 1
ATOM 581 O O . ASP A 1 73 ? 14.525 5.515 -5.387 1.00 92.44 73 ASP A O 1
ATOM 585 N N . LEU A 1 74 ? 12.394 5.720 -4.728 1.00 90.00 74 LEU A N 1
ATOM 586 C CA . LEU A 1 74 ? 11.881 4.623 -5.548 1.00 90.00 74 LEU A CA 1
ATOM 587 C C . LEU A 1 74 ? 11.819 4.951 -7.049 1.00 90.00 74 LEU A C 1
ATOM 589 O O . LEU A 1 74 ? 11.629 4.039 -7.855 1.00 90.00 74 LEU A O 1
ATOM 593 N N . ASP A 1 75 ? 12.014 6.216 -7.434 1.00 88.56 75 ASP A N 1
ATOM 594 C CA . ASP A 1 75 ? 12.145 6.607 -8.842 1.00 88.56 75 ASP A CA 1
ATOM 595 C C . ASP A 1 75 ? 13.525 6.246 -9.416 1.00 88.56 75 ASP A C 1
ATOM 597 O O . ASP A 1 75 ? 13.678 6.149 -10.635 1.00 88.56 75 ASP A O 1
ATOM 601 N N . ASP A 1 76 ? 14.528 6.032 -8.557 1.00 90.44 76 ASP A N 1
ATOM 602 C CA . ASP A 1 76 ? 15.877 5.633 -8.952 1.00 90.44 76 ASP A CA 1
ATOM 603 C C . ASP A 1 76 ? 16.006 4.097 -8.950 1.00 90.44 76 ASP A C 1
ATOM 605 O O . ASP A 1 76 ? 16.019 3.471 -7.883 1.00 90.44 76 ASP A O 1
ATOM 609 N N . PRO A 1 77 ? 16.182 3.450 -10.122 1.00 86.56 77 PRO A N 1
ATOM 610 C CA . PRO A 1 77 ? 16.350 2.002 -10.204 1.00 86.56 77 PRO A CA 1
ATOM 611 C C . PRO A 1 77 ? 17.534 1.456 -9.395 1.00 86.56 77 PRO A C 1
ATOM 613 O O . PRO A 1 77 ? 17.526 0.274 -9.054 1.00 86.56 77 PRO A O 1
ATOM 616 N N . GLY A 1 78 ? 18.546 2.284 -9.109 1.00 89.56 78 GLY A N 1
ATOM 617 C CA . GLY A 1 78 ? 19.707 1.926 -8.293 1.00 89.56 78 GLY A CA 1
ATOM 618 C C . GLY A 1 78 ? 19.448 1.944 -6.784 1.00 89.56 78 GLY A C 1
ATOM 619 O O . GLY A 1 78 ? 20.242 1.378 -6.035 1.00 89.56 78 GLY A O 1
ATOM 620 N N . LYS A 1 79 ? 18.347 2.559 -6.336 1.00 90.56 79 LYS A N 1
ATOM 621 C CA . LYS A 1 79 ? 17.939 2.628 -4.922 1.00 90.56 79 LYS A CA 1
ATOM 622 C C . LYS A 1 79 ? 16.810 1.667 -4.566 1.00 90.56 79 LYS A C 1
ATOM 624 O O . LYS A 1 79 ? 16.429 1.566 -3.400 1.00 90.56 79 LYS A O 1
ATOM 629 N N . LEU A 1 80 ? 16.274 0.953 -5.554 1.00 88.88 80 LEU A N 1
ATOM 630 C CA . LEU A 1 80 ? 15.238 -0.035 -5.310 1.00 88.88 80 LEU A CA 1
ATOM 631 C C . LEU A 1 80 ? 15.760 -1.154 -4.389 1.00 88.88 80 LEU A C 1
ATOM 633 O O . LEU A 1 80 ? 16.895 -1.610 -4.560 1.00 88.88 80 LEU A O 1
ATOM 637 N N . PRO A 1 81 ? 14.940 -1.637 -3.436 1.00 83.81 81 PRO A N 1
ATOM 638 C CA . PRO A 1 81 ? 15.290 -2.799 -2.632 1.00 83.81 81 PRO A CA 1
ATOM 639 C C . PRO A 1 81 ? 15.640 -4.004 -3.518 1.00 83.81 81 PRO A C 1
ATOM 641 O O . PRO A 1 81 ? 15.109 -4.123 -4.630 1.00 83.81 81 PRO A O 1
ATOM 644 N N . PRO A 1 82 ? 16.475 -4.941 -3.033 1.00 84.56 82 PRO A N 1
ATOM 645 C CA . PRO A 1 82 ? 16.681 -6.212 -3.713 1.00 84.56 82 PRO A CA 1
ATOM 646 C C . PRO A 1 82 ? 15.338 -6.858 -4.078 1.00 84.56 82 PRO A C 1
ATOM 648 O O . PRO A 1 82 ? 14.405 -6.841 -3.277 1.00 84.56 82 PRO A O 1
ATOM 651 N N . GLU A 1 83 ? 15.248 -7.406 -5.292 1.00 80.50 83 GLU A N 1
ATOM 652 C CA . GLU A 1 83 ? 14.049 -8.088 -5.814 1.00 80.50 83 GLU A CA 1
ATOM 653 C C . GLU A 1 83 ? 12.816 -7.192 -6.038 1.00 80.50 83 GLU A C 1
ATOM 655 O O . GLU A 1 83 ? 11.723 -7.697 -6.307 1.00 80.50 83 GLU A O 1
ATOM 660 N N . ALA A 1 84 ? 12.969 -5.863 -6.001 1.00 82.00 84 ALA A N 1
ATOM 661 C CA . ALA A 1 84 ? 11.898 -4.959 -6.401 1.00 82.00 84 ALA A CA 1
ATOM 662 C C . ALA A 1 84 ? 11.433 -5.265 -7.844 1.00 82.00 84 ALA A C 1
ATOM 664 O O . ALA A 1 84 ? 12.271 -5.366 -8.750 1.00 82.00 84 ALA A O 1
ATOM 665 N N . PRO A 1 85 ? 10.116 -5.395 -8.101 1.00 75.69 85 PRO A N 1
ATOM 666 C CA . PRO A 1 85 ? 9.606 -5.647 -9.443 1.00 75.69 85 PRO A CA 1
ATOM 667 C C . PRO A 1 85 ? 10.014 -4.524 -10.402 1.00 75.69 85 PRO A C 1
ATOM 669 O O . PRO A 1 85 ? 9.704 -3.359 -10.170 1.00 75.69 85 PRO A O 1
ATOM 672 N N . GLN A 1 86 ? 10.674 -4.875 -11.505 1.00 76.19 86 GLN A N 1
ATOM 673 C CA . GLN A 1 86 ? 11.057 -3.927 -12.551 1.00 76.19 86 GLN A CA 1
ATOM 674 C C . GLN A 1 86 ? 10.339 -4.277 -13.852 1.00 76.19 86 GLN A C 1
ATOM 676 O O . GLN A 1 86 ? 10.461 -5.391 -14.365 1.00 76.19 86 GLN A O 1
ATOM 681 N N . ILE A 1 87 ? 9.616 -3.311 -14.420 1.00 75.69 87 ILE A N 1
ATOM 682 C CA . ILE A 1 87 ? 9.056 -3.449 -15.765 1.00 75.69 87 ILE A CA 1
ATOM 683 C C . ILE A 1 87 ? 10.199 -3.247 -16.763 1.00 75.69 87 ILE A C 1
ATOM 685 O O . ILE A 1 87 ? 10.855 -2.207 -16.782 1.00 75.69 87 ILE A O 1
ATOM 689 N N . ARG A 1 88 ? 10.457 -4.257 -17.593 1.00 78.25 88 ARG A N 1
ATOM 690 C CA . ARG A 1 88 ? 11.439 -4.202 -18.682 1.00 78.25 88 ARG A CA 1
ATOM 691 C C . ARG A 1 88 ? 10.694 -4.153 -20.009 1.00 78.25 88 ARG A C 1
ATOM 693 O O . ARG A 1 88 ? 9.837 -4.996 -20.263 1.00 78.25 88 ARG A O 1
ATOM 700 N N . VAL A 1 89 ? 11.048 -3.199 -20.864 1.00 83.50 89 VAL A N 1
ATOM 701 C CA . VAL A 1 89 ? 10.551 -3.140 -22.243 1.00 83.50 89 VAL A CA 1
ATOM 702 C C . VAL A 1 89 ? 11.620 -3.713 -23.162 1.00 83.50 89 VAL A C 1
ATOM 704 O O . VAL A 1 89 ? 12.741 -3.210 -23.213 1.00 83.50 89 VAL A O 1
ATOM 707 N N . PHE A 1 90 ? 11.275 -4.768 -23.894 1.00 81.00 90 PHE A N 1
ATOM 708 C CA . PHE A 1 90 ? 12.132 -5.308 -24.943 1.00 81.00 90 PHE A CA 1
ATOM 709 C C . PHE A 1 90 ? 11.765 -4.650 -26.267 1.00 81.00 90 PHE A C 1
ATOM 711 O O . PHE A 1 90 ? 10.672 -4.862 -26.790 1.00 81.00 90 PHE A O 1
ATOM 718 N N . GLN A 1 91 ? 12.683 -3.862 -26.824 1.00 85.69 91 GLN A N 1
ATOM 719 C CA . GLN A 1 91 ? 12.522 -3.288 -28.153 1.00 85.69 91 GLN A CA 1
ATOM 720 C C . GLN A 1 91 ? 13.408 -4.032 -29.147 1.00 85.69 91 GLN A C 1
ATOM 722 O O . GLN A 1 91 ? 14.629 -4.093 -29.006 1.00 85.69 91 GLN A O 1
ATOM 727 N N . ARG A 1 92 ? 12.787 -4.583 -30.189 1.00 81.88 92 ARG A N 1
ATOM 728 C CA . ARG A 1 92 ? 13.517 -5.143 -31.323 1.00 81.88 92 ARG A CA 1
ATOM 729 C C . ARG A 1 92 ? 14.124 -3.993 -32.120 1.00 81.88 92 ARG A C 1
ATOM 731 O O . ARG A 1 92 ? 13.390 -3.167 -32.650 1.00 81.88 92 ARG A O 1
ATOM 738 N N . THR A 1 93 ? 15.448 -3.936 -32.195 1.00 83.25 93 THR A N 1
ATOM 739 C CA . THR A 1 93 ? 16.154 -2.846 -32.880 1.00 83.25 93 THR A CA 1
ATOM 740 C C . THR A 1 93 ? 16.289 -3.124 -34.374 1.00 83.25 93 THR A C 1
ATOM 742 O O . THR A 1 93 ? 15.686 -2.430 -35.184 1.00 83.25 93 THR A O 1
ATOM 745 N N . ARG A 1 94 ? 17.035 -4.161 -34.763 1.00 82.31 94 ARG A N 1
ATOM 746 C CA . ARG A 1 94 ? 17.181 -4.570 -36.166 1.00 82.31 94 ARG A CA 1
ATOM 747 C C . ARG A 1 94 ? 17.594 -6.026 -36.294 1.00 82.31 94 ARG A C 1
ATOM 749 O O . ARG A 1 94 ? 18.093 -6.632 -35.350 1.00 82.31 94 ARG A O 1
ATOM 756 N N . TRP A 1 95 ? 17.426 -6.554 -37.497 1.00 83.31 95 TRP A N 1
ATOM 757 C CA . TRP A 1 95 ? 18.065 -7.794 -37.905 1.00 83.31 95 TRP A CA 1
ATOM 758 C C . TRP A 1 95 ? 19.486 -7.526 -38.402 1.00 83.31 95 TRP A C 1
ATOM 760 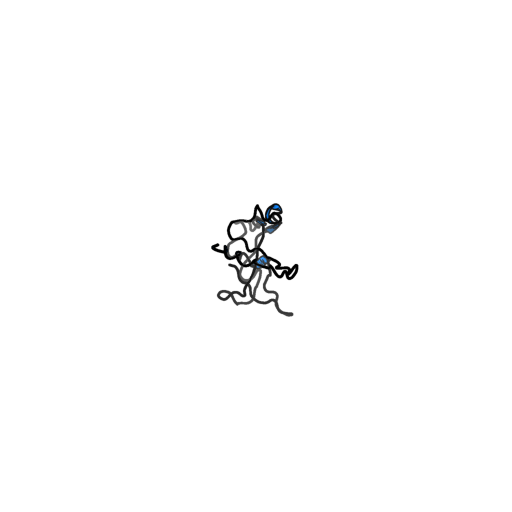O O . TRP A 1 95 ? 19.743 -6.512 -39.052 1.00 83.31 95 TRP A O 1
ATOM 770 N N . GLN A 1 96 ? 20.405 -8.441 -38.103 1.00 83.19 96 GLN A N 1
ATOM 771 C CA . GLN A 1 96 ? 21.732 -8.474 -38.705 1.00 83.19 96 GLN A CA 1
ATOM 772 C C . GLN A 1 96 ? 22.065 -9.914 -39.079 1.00 83.19 96 GLN A C 1
ATOM 774 O O . GLN A 1 96 ? 21.975 -10.805 -38.238 1.00 83.19 96 GLN A O 1
ATOM 779 N N . GLN A 1 97 ? 22.460 -10.121 -40.331 1.00 81.75 97 GLN A N 1
ATOM 780 C CA . GLN A 1 97 ? 23.121 -11.345 -40.759 1.00 81.75 97 GLN A CA 1
ATOM 781 C C . GLN A 1 97 ? 24.622 -11.157 -40.525 1.00 81.75 97 GLN A C 1
ATOM 783 O O . GLN A 1 97 ? 25.196 -10.168 -40.981 1.00 81.75 97 GLN A O 1
ATOM 788 N N . ILE A 1 98 ? 25.233 -12.059 -39.759 1.00 81.12 98 ILE A N 1
ATOM 789 C CA . ILE A 1 98 ? 26.680 -12.079 -39.530 1.00 81.12 98 ILE A CA 1
ATOM 790 C C . ILE A 1 98 ? 27.237 -13.223 -40.366 1.00 81.12 98 ILE A C 1
ATOM 792 O O . ILE A 1 98 ? 26.814 -14.365 -40.194 1.00 81.12 98 ILE A O 1
ATOM 796 N N . ASP A 1 99 ? 28.151 -12.903 -41.276 1.00 79.81 99 ASP A N 1
ATOM 797 C CA . ASP A 1 99 ? 28.941 -13.910 -41.972 1.00 79.81 99 ASP A CA 1
ATOM 798 C C . ASP A 1 99 ? 30.094 -14.333 -41.058 1.00 79.81 99 ASP A C 1
ATOM 800 O O . ASP A 1 99 ? 30.959 -13.527 -40.708 1.00 79.81 99 ASP A O 1
ATOM 804 N N . ILE A 1 100 ? 30.060 -15.581 -40.599 1.00 71.94 100 ILE A N 1
ATOM 805 C CA . ILE A 1 100 ? 31.144 -16.183 -39.826 1.00 71.94 100 ILE A CA 1
ATOM 806 C C . ILE A 1 100 ? 32.049 -16.820 -40.873 1.00 71.94 100 ILE A C 1
ATOM 808 O O . ILE A 1 100 ? 31.856 -17.981 -41.228 1.00 71.94 100 ILE A O 1
A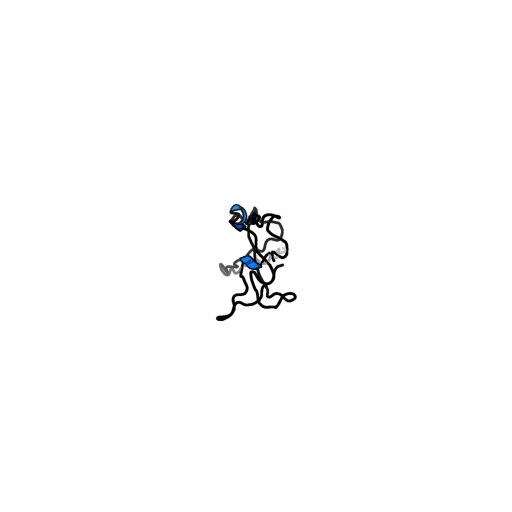TOM 812 N N . GLY A 1 101 ? 32.957 -16.021 -41.441 1.00 70.69 101 GLY A N 1
ATOM 813 C CA . GLY A 1 101 ? 33.825 -16.458 -42.533 1.00 70.69 101 GLY A CA 1
ATOM 814 C C . GLY A 1 101 ? 34.455 -17.822 -42.236 1.00 70.69 101 GLY A C 1
ATOM 815 O O . GLY A 1 101 ? 35.022 -18.034 -41.163 1.00 70.69 101 GLY A O 1
ATOM 816 N N . TYR A 1 102 ? 34.323 -18.763 -43.171 1.00 68.31 102 TYR A N 1
ATOM 817 C CA . TYR A 1 102 ? 34.960 -20.073 -43.054 1.00 68.31 102 TYR A CA 1
ATOM 818 C C . TYR A 1 102 ? 36.484 -19.890 -43.022 1.00 68.31 102 TYR A C 1
ATOM 820 O O . TYR A 1 102 ? 37.035 -19.157 -43.844 1.00 68.31 102 TYR A O 1
ATOM 828 N N . ALA A 1 103 ? 37.164 -20.541 -42.072 1.00 63.75 103 ALA A N 1
ATOM 829 C CA . ALA A 1 103 ? 38.623 -20.531 -42.000 1.00 63.75 103 ALA A CA 1
ATOM 830 C C . ALA A 1 103 ? 39.208 -21.000 -43.342 1.00 63.75 103 ALA A C 1
ATOM 832 O O . ALA A 1 103 ? 38.832 -22.063 -43.845 1.00 63.75 103 ALA A O 1
ATOM 833 N N . ALA A 1 104 ? 40.096 -20.196 -43.933 1.00 62.00 104 ALA A N 1
ATOM 834 C CA . ALA A 1 104 ? 40.806 -20.576 -45.145 1.00 62.00 104 ALA A CA 1
ATOM 835 C C . ALA A 1 104 ? 41.584 -21.869 -44.868 1.00 62.00 104 ALA A C 1
ATOM 837 O O . ALA A 1 104 ? 42.366 -21.940 -43.921 1.00 62.00 104 ALA A O 1
ATOM 838 N N . ARG A 1 105 ? 41.329 -22.907 -45.666 1.00 60.69 105 ARG A N 1
ATOM 839 C CA . ARG A 1 105 ? 42.103 -24.145 -45.625 1.00 60.69 105 ARG A CA 1
ATOM 840 C C . ARG A 1 105 ? 43.494 -23.821 -46.168 1.00 60.69 105 ARG A C 1
ATOM 842 O O . ARG A 1 105 ? 43.591 -23.386 -47.313 1.00 60.69 105 ARG A O 1
ATOM 849 N N . GLU A 1 106 ? 44.528 -23.986 -45.346 1.00 62.50 106 GLU A N 1
ATOM 850 C CA . GLU A 1 106 ? 45.918 -23.900 -45.802 1.00 62.50 106 GLU A CA 1
ATOM 851 C C . GLU A 1 106 ? 46.114 -24.887 -46.964 1.00 62.50 106 GLU A C 1
ATOM 853 O O . GLU A 1 106 ? 45.666 -26.036 -46.903 1.00 62.50 106 GLU A O 1
ATOM 858 N N . SER A 1 107 ? 46.684 -24.399 -48.065 1.00 62.75 107 SER A N 1
ATOM 859 C CA . SER A 1 107 ? 47.118 -25.232 -49.180 1.00 62.75 107 SER A CA 1
ATOM 860 C C . SER A 1 107 ? 48.502 -25.776 -48.849 1.00 62.75 107 SER A C 1
ATOM 862 O O . SER A 1 107 ? 49.453 -24.997 -48.772 1.00 62.75 107 SER A O 1
ATOM 864 N N . ASP A 1 108 ? 48.589 -27.088 -48.652 1.00 58.66 108 ASP A N 1
ATOM 865 C CA . ASP A 1 108 ? 49.854 -27.814 -48.610 1.00 58.66 108 ASP A CA 1
ATOM 866 C C . ASP A 1 108 ? 50.404 -27.912 -50.043 1.00 58.66 108 ASP A C 1
ATOM 868 O O . ASP A 1 108 ? 49.876 -28.692 -50.836 1.00 58.66 108 ASP A O 1
ATOM 872 N N . ASP A 1 109 ? 51.435 -27.123 -50.358 1.00 55.41 109 ASP A N 1
ATOM 873 C CA . ASP A 1 109 ? 52.361 -27.333 -51.484 1.00 55.41 109 ASP A CA 1
ATOM 874 C C . ASP A 1 109 ? 53.810 -27.291 -50.966 1.00 55.41 109 ASP A C 1
ATOM 876 O O . ASP A 1 109 ? 54.157 -26.329 -50.236 1.00 55.41 109 ASP A O 1
#

Radius of gyration: 26.99 Å; chains: 1; bounding box: 75×39×78 Å

Foldseek 3Di:
DWAWEDADPVADGCPPNPGVPPQDAQADPVRHGHEDEDEADDDHDYHDPPPHDGDDDPPRYHDGRYHYHYDCLVVDPVSDDPPDDDDDDDDDDDDDDDDPDDPDDDDDD

pLDDT: mean 85.56, std 8.96, range [55.41, 95.69]

Secondary structure (DSSP, 8-state):
-EEE----SS----HHHHTT---S--B-TT-PBPEEEEES---EEEE-SS--SPP-TTTS----EEEEE--GGGGSTTTSPTT-----------------PPPPPP---

Sequence (109 aa):
MTGNTNTTSSNYNGGLENLPRFLETWKDASGTKTKFKFTGSLINLWNSLQATGDWSYGSYYTAPIREWAYDTDLDDPGKLPPEAPQIRVFQRTRWQQIDIGYAARESDD